Protein AF-A0A1G1G9L0-F1 (afdb_monomer_lite)

pLDDT: mean 82.69, std 16.92, range [40.97, 97.69]

Sequence (115 aa):
MERMVEVLDLTDTQKEKVSAILKAEQEKTAPLRQQLAENREKMMQTTLSEKFDEAAVRAIATKQAQIKTEMMVSHARAKSEIHALLTPEQRTLAQKLGPMMGPRHERMQRFGGDE

Radius of gyration: 18.98 Å; chains: 1; bounding box: 50×17×50 Å

Secondary structure (DSSP, 8-state):
-HHHHHHTT--HHHHHHHHHHHHHHHHHHHHHHHHHHHHHHHHHHHHTSSS--HHHHHHHHHHHHHHHHHHHHHHHHHHHHHHHHS-HHHHHHHHHHGGGGSS--TTSTTSS---

Foldseek 3Di:
DVVLCVQLVDDPVLVVVLVVLVVVLCVVLVVLVVLLVVLVVQLVVQVPDPDRDPVSNVVSVVSNVVSVVVNVVSVVVSVVVSCVSHDPVSNVSVVVCVVVPPDPPVPVVPPPDDD

Structure (mmCIF, N/CA/C/O backbone):
data_AF-A0A1G1G9L0-F1
#
_entry.id   AF-A0A1G1G9L0-F1
#
loop_
_atom_site.group_PDB
_atom_site.id
_atom_site.type_symbol
_atom_site.label_atom_id
_atom_site.label_alt_id
_atom_site.label_comp_id
_atom_site.label_asym_id
_atom_site.label_entity_id
_atom_site.label_seq_id
_atom_site.pdbx_PDB_ins_code
_atom_site.Cartn_x
_atom_site.Cartn_y
_atom_site.Cartn_z
_atom_site.occupancy
_atom_site.B_iso_or_equiv
_atom_site.auth_seq_id
_atom_site.auth_comp_id
_atom_site.auth_asym_id
_atom_site.auth_atom_id
_atom_site.pdbx_PDB_model_num
ATOM 1 N N . MET A 1 1 ? 0.504 -5.871 9.125 1.00 55.19 1 MET A N 1
ATOM 2 C CA . MET A 1 1 ? -0.861 -5.621 9.631 1.00 55.19 1 MET A CA 1
ATOM 3 C C . MET A 1 1 ? -1.226 -6.623 10.717 1.00 55.19 1 MET A C 1
ATOM 5 O O . MET A 1 1 ? -1.803 -6.185 11.692 1.00 55.19 1 MET A O 1
ATOM 9 N N . GLU A 1 2 ? -0.810 -7.896 10.637 1.00 50.59 2 GLU A N 1
ATOM 10 C CA . GLU A 1 2 ? -0.943 -8.861 11.756 1.00 50.59 2 GLU A CA 1
ATOM 11 C C . GLU A 1 2 ? -0.367 -8.325 13.076 1.00 50.59 2 GLU A C 1
ATOM 13 O O . GLU A 1 2 ? -1.075 -8.270 14.073 1.00 50.59 2 GLU A O 1
ATOM 18 N N . ARG A 1 3 ? 0.841 -7.739 13.046 1.00 58.81 3 ARG A N 1
ATOM 19 C CA . ARG A 1 3 ? 1.419 -7.058 14.223 1.00 58.81 3 ARG A CA 1
ATOM 20 C C . ARG A 1 3 ? 0.589 -5.886 14.771 1.00 58.81 3 ARG A C 1
ATOM 22 O O . ARG A 1 3 ? 0.820 -5.458 15.888 1.00 58.81 3 ARG A O 1
ATOM 29 N N . MET A 1 4 ? -0.341 -5.319 14.003 1.00 63.03 4 MET A N 1
ATOM 30 C CA . MET A 1 4 ? -1.216 -4.242 14.487 1.00 63.03 4 MET A CA 1
ATOM 31 C C . MET A 1 4 ? -2.397 -4.803 15.289 1.00 63.03 4 MET A C 1
ATOM 33 O O . MET A 1 4 ? -2.844 -4.166 16.231 1.00 63.03 4 MET A O 1
ATOM 37 N N . VAL A 1 5 ? -2.881 -5.995 14.930 1.00 60.81 5 VAL A N 1
ATOM 38 C CA . VAL A 1 5 ? -4.010 -6.656 15.599 1.00 60.81 5 VAL A CA 1
ATOM 39 C C . VAL A 1 5 ? -3.620 -7.136 16.996 1.00 60.81 5 VAL A C 1
ATOM 41 O O . VAL A 1 5 ? -4.392 -6.967 17.933 1.00 60.81 5 VAL A O 1
ATOM 44 N N . GLU A 1 6 ? -2.411 -7.679 17.140 1.00 62.97 6 GLU A N 1
ATOM 45 C CA . GLU A 1 6 ? -1.905 -8.179 18.425 1.00 62.97 6 GLU A CA 1
ATOM 46 C C . GLU A 1 6 ? -1.548 -7.053 19.399 1.00 62.97 6 GLU A C 1
ATOM 48 O O . GLU A 1 6 ? -1.774 -7.177 20.597 1.00 62.97 6 GLU A O 1
ATOM 53 N N . VAL A 1 7 ? -1.014 -5.933 18.902 1.00 68.12 7 VAL A N 1
ATOM 54 C CA . VAL A 1 7 ? -0.511 -4.863 19.777 1.00 68.12 7 VAL A CA 1
ATOM 55 C C . VAL A 1 7 ? -1.620 -3.895 20.210 1.00 68.12 7 VAL A C 1
ATOM 57 O O . VAL A 1 7 ? -1.478 -3.228 21.228 1.00 68.12 7 VAL A O 1
ATOM 60 N N . LEU A 1 8 ? -2.735 -3.814 19.476 1.00 76.38 8 LEU A N 1
ATOM 61 C CA . LEU A 1 8 ? -3.855 -2.921 19.809 1.00 76.38 8 LEU A CA 1
ATOM 62 C C . LEU A 1 8 ? -4.931 -3.553 20.699 1.00 76.38 8 LEU A C 1
ATOM 64 O O . LEU A 1 8 ? -5.947 -2.902 20.934 1.00 76.38 8 LEU A O 1
ATOM 68 N N . ASP A 1 9 ? -4.716 -4.786 21.167 1.00 80.62 9 ASP A N 1
ATOM 69 C CA . ASP A 1 9 ? -5.669 -5.547 21.986 1.00 80.62 9 ASP A CA 1
ATOM 70 C C . ASP A 1 9 ? -7.100 -5.462 21.423 1.00 80.62 9 ASP A C 1
ATOM 72 O O . ASP A 1 9 ? -8.042 -4.969 22.047 1.00 80.62 9 ASP A O 1
ATOM 76 N N . LEU A 1 10 ? -7.236 -5.820 20.141 1.00 85.94 10 LEU A N 1
ATOM 77 C CA . LEU A 1 10 ? -8.522 -5.745 19.456 1.00 85.94 10 LEU A CA 1
ATOM 78 C C . LEU A 1 10 ? -9.482 -6.792 20.025 1.00 85.94 10 LEU A C 1
ATOM 80 O O . LEU A 1 10 ? -9.136 -7.969 20.138 1.00 85.94 10 LEU A O 1
ATOM 84 N N . THR A 1 11 ? -10.721 -6.380 20.289 1.00 89.25 11 THR A N 1
ATOM 85 C CA . THR A 1 11 ? -11.815 -7.313 20.603 1.00 89.25 11 THR A CA 1
ATOM 86 C C . THR A 1 11 ? -12.068 -8.260 19.430 1.00 89.25 11 THR A C 1
ATOM 88 O O . THR A 1 11 ? -11.767 -7.926 18.281 1.00 89.25 11 THR A O 1
ATOM 91 N N . ASP A 1 12 ? -12.672 -9.419 19.678 1.00 88.56 12 ASP A N 1
ATOM 92 C CA . ASP A 1 12 ? -12.935 -10.398 18.613 1.00 88.56 12 ASP A CA 1
ATOM 93 C C . ASP A 1 12 ? -13.817 -9.814 17.499 1.00 88.56 12 ASP A C 1
ATOM 95 O O . ASP A 1 12 ? -13.494 -9.933 16.317 1.00 88.56 12 ASP A O 1
ATOM 99 N N . THR A 1 13 ? -14.823 -9.017 17.863 1.00 89.75 13 THR A N 1
ATOM 100 C CA . THR A 1 13 ? -15.654 -8.277 16.904 1.00 89.75 13 THR A CA 1
ATOM 101 C C . THR A 1 13 ? -14.851 -7.265 16.075 1.00 89.75 13 THR A C 1
ATOM 103 O O . THR A 1 13 ? -15.125 -7.066 14.890 1.00 89.75 13 THR A O 1
ATOM 106 N N . GLN A 1 14 ? -13.857 -6.589 16.666 1.00 88.50 14 GLN A N 1
ATOM 107 C CA . GLN A 1 14 ? -12.959 -5.705 15.913 1.00 88.50 14 GLN A CA 1
ATOM 108 C C . GLN A 1 14 ? -12.050 -6.516 14.982 1.00 88.50 14 GLN A C 1
ATOM 110 O O . GLN A 1 14 ? -11.887 -6.128 13.827 1.00 88.50 14 GLN A O 1
ATOM 115 N N . LYS A 1 15 ? -11.501 -7.650 15.438 1.00 88.88 15 LYS A N 1
ATOM 116 C CA . LYS A 1 15 ? -10.651 -8.536 14.623 1.00 88.88 15 LYS A CA 1
ATOM 117 C C . LYS A 1 15 ? -11.380 -9.039 13.382 1.00 88.88 15 LYS A C 1
ATOM 119 O O . LYS A 1 15 ? -10.813 -8.983 12.292 1.00 88.88 15 LYS A O 1
ATOM 124 N N . GLU A 1 16 ? -12.631 -9.468 13.522 1.00 91.75 16 GLU A N 1
ATOM 125 C CA . GLU A 1 16 ? -13.456 -9.919 12.397 1.00 91.75 16 GLU A CA 1
ATOM 126 C C . GLU A 1 16 ? -13.645 -8.814 11.352 1.00 91.75 16 GLU A C 1
ATOM 128 O O . GLU A 1 16 ? -13.395 -9.027 10.163 1.00 91.75 16 GLU A O 1
ATOM 133 N N . LYS A 1 17 ? -14.005 -7.601 11.792 1.00 91.00 17 LYS A N 1
ATOM 134 C CA . LYS A 1 17 ? -14.175 -6.447 10.896 1.00 91.00 17 LYS A CA 1
ATOM 135 C C . LYS A 1 17 ? -12.870 -6.054 10.209 1.00 91.00 17 LYS A C 1
ATOM 137 O O . LYS A 1 17 ? -12.863 -5.806 9.006 1.00 91.00 17 LYS A O 1
ATOM 142 N N . VAL A 1 18 ? -11.761 -6.034 10.949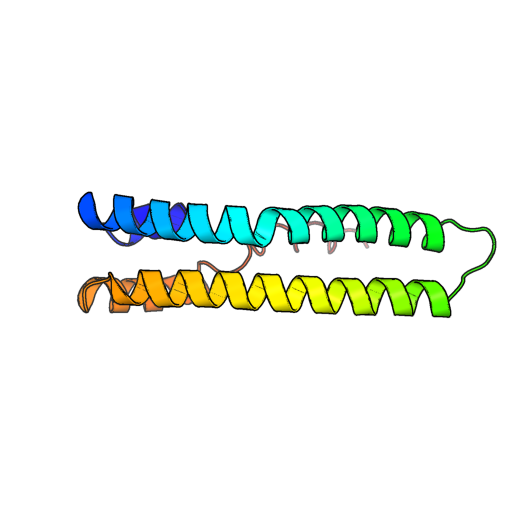 1.00 89.88 18 VAL A N 1
ATOM 143 C CA . VAL A 1 18 ? -10.429 -5.763 10.391 1.00 89.88 18 VAL A CA 1
ATOM 144 C C . VAL A 1 18 ? -10.067 -6.814 9.343 1.00 89.88 18 VAL A C 1
ATOM 146 O O . VAL A 1 18 ? -9.640 -6.454 8.249 1.00 89.88 18 VAL A O 1
ATOM 149 N N . SER A 1 19 ? -10.278 -8.098 9.633 1.00 89.44 19 SER A N 1
ATOM 150 C CA . SER A 1 19 ? -10.017 -9.192 8.692 1.00 89.44 19 SER A CA 1
ATOM 151 C C . SER A 1 19 ? -10.831 -9.041 7.403 1.00 89.44 19 SER A C 1
ATOM 153 O O . SER A 1 19 ? -10.278 -9.149 6.308 1.00 89.44 19 SER A O 1
ATOM 155 N N . ALA A 1 20 ? -12.117 -8.696 7.517 1.00 93.06 20 ALA A N 1
ATOM 156 C CA . ALA A 1 20 ? -12.982 -8.453 6.365 1.00 93.06 20 ALA A CA 1
ATOM 157 C C . ALA A 1 20 ? -12.485 -7.286 5.491 1.00 93.06 20 ALA A C 1
ATOM 159 O O . ALA A 1 20 ? -12.386 -7.442 4.273 1.00 93.06 20 ALA A O 1
ATOM 160 N N . ILE A 1 21 ? -12.104 -6.155 6.101 1.00 92.06 21 ILE A N 1
ATOM 161 C CA . ILE A 1 21 ? -11.531 -4.992 5.393 1.00 92.06 21 ILE A CA 1
ATOM 162 C C . ILE A 1 21 ? -10.254 -5.393 4.646 1.00 92.06 21 ILE A C 1
ATOM 164 O O . ILE A 1 21 ? -10.090 -5.098 3.461 1.00 92.06 21 ILE A O 1
ATOM 168 N N . LEU A 1 22 ? -9.346 -6.099 5.326 1.00 88.75 22 LEU A N 1
ATOM 169 C CA . LEU A 1 22 ? -8.076 -6.524 4.739 1.00 88.75 22 LEU A CA 1
ATOM 170 C C . LEU A 1 22 ? -8.279 -7.494 3.578 1.00 88.75 22 LEU A C 1
ATOM 172 O O . LEU A 1 22 ? -7.607 -7.358 2.556 1.00 88.75 22 LEU A O 1
ATOM 176 N N . LYS A 1 23 ? -9.203 -8.448 3.718 1.00 92.56 23 LYS A N 1
ATOM 177 C CA . LYS A 1 23 ? -9.533 -9.406 2.663 1.00 92.56 23 LYS A CA 1
ATOM 178 C C . LYS A 1 23 ? -10.119 -8.700 1.439 1.00 92.56 23 LYS A C 1
ATOM 180 O O . LYS A 1 23 ? -9.649 -8.942 0.331 1.00 92.56 23 LYS A O 1
ATOM 185 N N . ALA A 1 24 ? -11.059 -7.778 1.637 1.00 93.69 24 ALA A N 1
ATOM 186 C CA . ALA A 1 24 ? -11.658 -7.012 0.546 1.00 93.69 24 ALA A CA 1
ATOM 187 C C . ALA A 1 24 ? -10.613 -6.177 -0.220 1.00 93.69 24 ALA A C 1
ATOM 189 O O . ALA A 1 24 ? -10.553 -6.211 -1.450 1.00 93.69 24 ALA A O 1
ATOM 190 N N . GLU A 1 25 ? -9.730 -5.465 0.487 1.00 92.06 25 GLU A N 1
ATOM 191 C CA . GLU A 1 25 ? -8.667 -4.677 -0.155 1.00 92.06 25 GLU A CA 1
ATOM 192 C C . GLU A 1 25 ? -7.565 -5.566 -0.768 1.00 92.06 25 GLU A C 1
ATOM 194 O O . GLU A 1 25 ? -6.965 -5.219 -1.792 1.00 92.06 25 GLU A O 1
ATOM 199 N N . GLN A 1 26 ? -7.319 -6.758 -0.216 1.00 91.00 26 GLN A N 1
ATOM 200 C CA . GLN A 1 26 ? -6.449 -7.756 -0.840 1.00 91.00 26 GLN A CA 1
ATOM 201 C C . GLN A 1 26 ? -7.022 -8.254 -2.169 1.00 91.00 26 GLN A C 1
ATOM 203 O O . GLN A 1 26 ? -6.284 -8.299 -3.151 1.00 91.00 26 GLN A O 1
ATOM 208 N N . GLU A 1 27 ? -8.306 -8.605 -2.216 1.00 94.31 27 GLU A N 1
ATOM 209 C CA . GLU A 1 27 ? -8.987 -9.031 -3.444 1.00 94.31 27 GLU A CA 1
ATOM 210 C C . GLU A 1 27 ? -8.959 -7.914 -4.493 1.00 94.31 27 GLU A C 1
ATOM 212 O O . GLU A 1 27 ? -8.571 -8.143 -5.639 1.00 94.31 27 GLU A O 1
ATOM 217 N N . LYS A 1 28 ? -9.235 -6.672 -4.078 1.00 92.81 28 LYS A N 1
ATOM 218 C CA . LYS A 1 28 ? -9.166 -5.489 -4.947 1.00 92.81 28 LYS A CA 1
ATOM 219 C C . LYS A 1 28 ? -7.769 -5.244 -5.524 1.00 92.81 28 LYS A C 1
ATOM 221 O O . LYS A 1 28 ? -7.637 -4.830 -6.675 1.00 92.81 28 LYS A O 1
ATOM 226 N N . THR A 1 29 ? -6.717 -5.484 -4.740 1.00 94.44 29 THR A N 1
ATOM 227 C CA . THR A 1 29 ? -5.324 -5.249 -5.162 1.00 94.44 29 THR A CA 1
ATOM 228 C C . THR A 1 29 ? -4.646 -6.466 -5.788 1.00 94.44 29 THR A C 1
ATOM 230 O O . THR A 1 29 ? -3.549 -6.323 -6.327 1.00 94.44 29 THR A O 1
ATOM 233 N N . ALA A 1 30 ? -5.265 -7.647 -5.772 1.00 95.75 30 ALA A N 1
ATOM 234 C CA . ALA A 1 30 ? -4.733 -8.855 -6.402 1.00 95.75 30 ALA A CA 1
ATOM 235 C C . ALA A 1 30 ? -4.317 -8.652 -7.877 1.00 95.75 30 ALA A C 1
ATOM 237 O O . ALA A 1 30 ? -3.159 -8.946 -8.193 1.00 95.75 30 ALA A O 1
ATOM 238 N N . PRO A 1 31 ? -5.154 -8.071 -8.766 1.00 96.31 31 PRO A N 1
ATOM 239 C CA . PRO A 1 31 ? -4.746 -7.823 -10.151 1.00 96.31 31 PRO A CA 1
ATOM 240 C C . PRO A 1 31 ? -3.585 -6.824 -10.257 1.00 96.31 31 PRO A C 1
ATOM 242 O O . PRO A 1 31 ? -2.716 -6.971 -11.112 1.00 96.31 31 PRO A O 1
ATOM 245 N N . LEU A 1 32 ? -3.514 -5.833 -9.363 1.00 95.62 32 LEU A N 1
ATOM 246 C CA . LEU A 1 32 ? -2.411 -4.867 -9.328 1.00 95.62 32 LEU A CA 1
ATOM 247 C C . LEU A 1 32 ? -1.082 -5.542 -8.965 1.00 95.62 32 LEU A C 1
ATOM 249 O O . LEU A 1 32 ? -0.048 -5.224 -9.550 1.00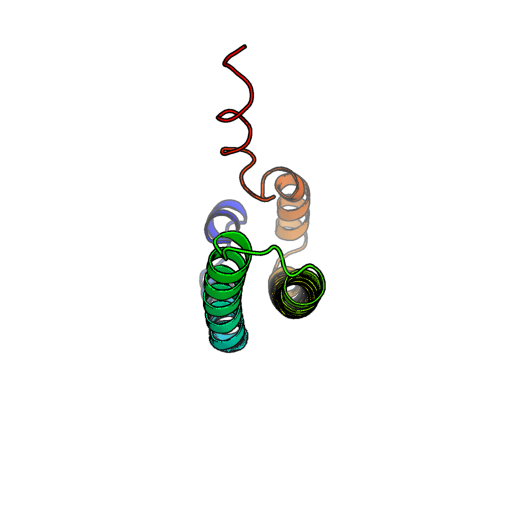 95.62 32 LEU A O 1
ATOM 253 N N . ARG A 1 33 ? -1.102 -6.508 -8.038 1.00 93.88 33 ARG A N 1
ATOM 254 C CA . ARG A 1 33 ? 0.087 -7.298 -7.675 1.00 93.88 33 ARG A CA 1
ATOM 255 C C . ARG A 1 33 ? 0.578 -8.142 -8.845 1.00 93.88 33 ARG A C 1
ATOM 257 O O . ARG A 1 33 ? 1.782 -8.176 -9.085 1.00 93.88 33 ARG A O 1
ATOM 264 N N . GLN A 1 34 ? -0.341 -8.767 -9.578 1.00 96.25 34 GLN A N 1
ATOM 265 C CA . GLN A 1 34 ? -0.003 -9.515 -10.787 1.00 96.25 34 GLN A CA 1
ATOM 266 C C . GLN A 1 34 ? 0.646 -8.600 -11.836 1.00 96.25 34 GLN A C 1
ATOM 268 O O . GLN A 1 34 ? 1.743 -8.888 -12.307 1.00 96.25 34 GLN A O 1
ATOM 273 N N . GLN A 1 35 ? 0.045 -7.442 -12.121 1.00 95.00 35 GLN A N 1
ATOM 274 C CA . GLN A 1 35 ? 0.614 -6.476 -13.065 1.00 95.00 35 GLN A CA 1
ATOM 275 C C . GLN A 1 35 ? 1.999 -5.967 -12.638 1.00 95.00 35 GLN A C 1
ATOM 277 O O . GLN A 1 35 ? 2.848 -5.697 -13.485 1.00 95.00 35 GLN A O 1
ATOM 282 N N . LEU A 1 36 ? 2.248 -5.829 -11.332 1.00 94.88 36 LEU A N 1
ATOM 283 C CA . LEU A 1 36 ? 3.561 -5.470 -10.788 1.00 94.88 36 LEU A CA 1
ATOM 284 C C . LEU A 1 36 ? 4.610 -6.562 -11.028 1.00 94.88 36 LEU A C 1
ATOM 286 O O . LEU A 1 36 ? 5.757 -6.227 -11.326 1.00 94.88 36 LEU A O 1
ATOM 290 N N . ALA A 1 37 ? 4.230 -7.836 -10.898 1.00 94.62 37 ALA A N 1
ATOM 291 C CA . ALA A 1 37 ? 5.106 -8.968 -11.191 1.00 94.62 37 ALA A CA 1
ATOM 292 C C . ALA A 1 37 ? 5.481 -8.997 -12.679 1.00 94.62 37 ALA A C 1
ATOM 294 O O . ALA A 1 37 ? 6.666 -8.978 -13.008 1.00 94.62 37 ALA A O 1
ATOM 295 N N . GLU A 1 38 ? 4.490 -8.884 -13.565 1.00 95.44 38 GLU A N 1
ATOM 296 C CA . GLU A 1 38 ? 4.705 -8.802 -15.015 1.00 95.44 38 GLU A CA 1
ATOM 297 C C . GLU A 1 38 ? 5.581 -7.597 -15.401 1.00 95.44 38 GLU A C 1
ATOM 299 O O . GLU A 1 38 ? 6.476 -7.703 -16.239 1.00 95.44 38 GLU A O 1
ATOM 304 N N . ASN A 1 39 ? 5.371 -6.432 -14.775 1.00 94.69 39 ASN A N 1
ATOM 305 C CA . ASN A 1 39 ? 6.216 -5.257 -15.012 1.00 94.69 39 ASN A CA 1
ATOM 306 C C . ASN A 1 39 ? 7.668 -5.490 -14.583 1.00 94.69 39 ASN A C 1
ATOM 308 O O . ASN A 1 39 ? 8.585 -4.998 -15.238 1.00 94.69 39 ASN A O 1
ATOM 312 N N . ARG A 1 40 ? 7.888 -6.226 -13.487 1.00 94.12 40 ARG A N 1
ATOM 313 C CA . ARG A 1 40 ? 9.235 -6.555 -13.010 1.00 94.12 40 ARG A CA 1
ATOM 314 C C . ARG A 1 40 ? 9.957 -7.481 -13.985 1.00 94.12 40 ARG A C 1
ATOM 316 O O . ARG A 1 40 ? 11.138 -7.266 -14.239 1.00 94.12 40 ARG A O 1
ATOM 323 N N . GLU A 1 41 ? 9.256 -8.463 -14.542 1.00 95.12 41 GLU A N 1
ATOM 324 C CA . GLU A 1 41 ? 9.797 -9.347 -15.580 1.00 95.12 41 GLU A CA 1
ATOM 325 C C . GLU A 1 41 ? 10.165 -8.563 -16.841 1.00 95.12 41 GLU A C 1
ATOM 327 O O . GLU A 1 41 ? 11.290 -8.676 -17.324 1.00 95.12 41 GLU A O 1
ATOM 332 N N . LYS A 1 42 ? 9.271 -7.685 -17.316 1.00 93.56 42 LYS A N 1
ATOM 333 C CA . LYS A 1 42 ? 9.542 -6.814 -18.472 1.00 93.56 42 LYS A CA 1
ATOM 334 C C . LYS A 1 42 ? 10.749 -5.910 -18.243 1.00 93.56 42 LYS A C 1
ATOM 336 O O . LYS A 1 42 ? 11.605 -5.815 -19.111 1.00 93.56 42 LYS A O 1
ATOM 341 N N . MET A 1 43 ? 10.859 -5.297 -17.061 1.00 94.50 43 MET A N 1
ATOM 342 C CA . MET A 1 43 ? 12.014 -4.462 -16.714 1.00 94.50 43 MET A CA 1
ATOM 343 C C . MET A 1 43 ? 13.328 -5.253 -16.779 1.00 94.50 43 MET A C 1
ATOM 345 O O . MET A 1 43 ? 14.323 -4.754 -17.307 1.00 94.50 43 MET A O 1
ATOM 349 N N . MET A 1 44 ? 13.333 -6.492 -16.274 1.00 93.00 44 MET A N 1
ATOM 350 C CA . MET A 1 44 ? 14.507 -7.369 -16.334 1.00 93.00 44 MET A CA 1
ATOM 351 C C . MET A 1 44 ? 14.866 -7.718 -17.780 1.00 93.00 44 MET A C 1
ATOM 353 O O . MET A 1 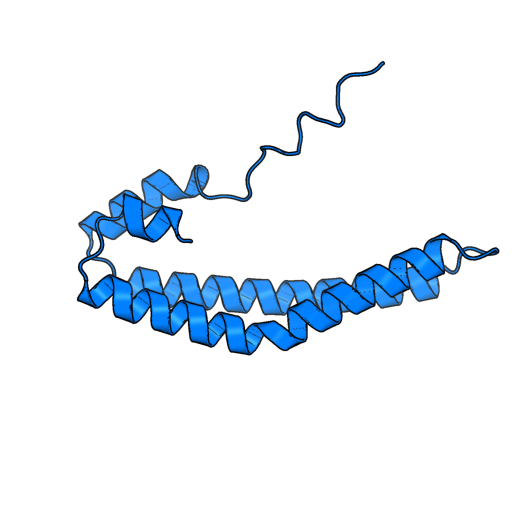44 ? 16.028 -7.605 -18.156 1.00 93.00 44 MET A O 1
ATOM 357 N N . GLN A 1 45 ? 13.880 -8.062 -18.611 1.00 91.62 45 GLN A N 1
ATOM 358 C CA . GLN A 1 45 ? 14.098 -8.361 -20.029 1.00 91.62 45 GLN A CA 1
ATOM 359 C C . GLN A 1 45 ? 14.663 -7.160 -20.798 1.00 91.62 45 GLN A C 1
ATOM 361 O O . GLN A 1 45 ? 15.621 -7.317 -21.549 1.00 91.62 45 GLN A O 1
ATOM 366 N N . THR A 1 46 ? 14.123 -5.954 -20.586 1.00 91.69 46 THR A N 1
ATOM 367 C CA . THR A 1 46 ? 14.630 -4.734 -21.238 1.00 91.69 46 THR A CA 1
ATOM 368 C C . THR A 1 46 ? 16.054 -4.407 -20.790 1.00 91.69 46 THR A C 1
ATOM 370 O O . THR A 1 46 ? 16.886 -4.043 -21.617 1.00 91.69 46 THR A O 1
ATOM 373 N N . THR A 1 47 ? 16.364 -4.595 -19.505 1.00 88.44 47 THR A N 1
ATOM 374 C CA . THR A 1 47 ? 17.711 -4.352 -18.960 1.00 88.44 47 THR A CA 1
ATOM 375 C C . THR A 1 47 ? 18.758 -5.325 -19.512 1.00 88.44 47 THR A C 1
ATOM 377 O O . THR A 1 47 ? 19.905 -4.935 -19.699 1.00 88.44 47 THR A O 1
ATOM 380 N N . LEU A 1 48 ? 18.375 -6.577 -19.783 1.00 90.69 48 LEU A N 1
ATOM 381 C CA . LEU A 1 48 ? 19.271 -7.627 -20.289 1.00 90.69 48 LEU A CA 1
ATOM 382 C C . LEU A 1 48 ? 19.368 -7.680 -21.824 1.00 90.69 48 LEU A C 1
ATOM 384 O O . LEU A 1 48 ? 20.027 -8.567 -22.364 1.00 90.69 48 LEU A O 1
ATOM 388 N N . SER A 1 49 ? 18.692 -6.778 -22.534 1.00 89.44 49 SER A N 1
ATOM 389 C CA . SER A 1 49 ? 18.737 -6.728 -23.997 1.00 89.44 49 SER A CA 1
ATOM 390 C C . SER A 1 49 ? 20.097 -6.236 -24.517 1.00 89.44 49 SER A C 1
ATOM 392 O O . SER A 1 49 ? 20.812 -5.510 -23.831 1.00 89.44 49 SER A O 1
ATOM 394 N N . GLU A 1 50 ? 20.460 -6.608 -25.753 1.00 88.06 50 GLU A N 1
ATOM 395 C CA . GLU A 1 50 ? 21.748 -6.224 -26.365 1.00 88.06 50 GLU A CA 1
ATOM 396 C C . GLU A 1 50 ? 21.938 -4.703 -26.485 1.00 88.06 50 GLU A C 1
ATOM 398 O O . GLU A 1 50 ? 23.067 -4.213 -26.526 1.00 88.06 50 GLU A O 1
ATOM 403 N N . LYS A 1 51 ? 20.836 -3.945 -26.560 1.00 93.25 51 LYS A N 1
ATOM 404 C CA . LYS A 1 51 ? 20.839 -2.484 -26.644 1.00 93.25 51 LYS A CA 1
ATOM 405 C C . LYS A 1 51 ? 19.864 -1.908 -25.637 1.00 93.25 51 LYS A C 1
ATOM 407 O O . LYS A 1 51 ? 18.676 -2.204 -25.683 1.00 93.25 51 LYS A O 1
ATOM 412 N N . PHE A 1 52 ? 20.365 -1.018 -24.791 1.00 91.69 52 PHE A N 1
ATOM 413 C CA . PHE A 1 52 ? 19.542 -0.316 -23.821 1.00 91.69 52 PHE A CA 1
ATOM 414 C C . PHE A 1 52 ? 18.490 0.564 -24.512 1.00 91.69 52 PHE A C 1
ATOM 416 O O . PHE A 1 52 ? 18.827 1.533 -25.194 1.00 91.69 52 PHE A O 1
ATOM 423 N N . ASP A 1 53 ? 17.217 0.235 -24.300 1.00 93.88 53 ASP A N 1
ATOM 424 C CA . ASP A 1 53 ? 16.076 1.037 -24.738 1.00 93.88 53 ASP A CA 1
ATOM 425 C C . ASP A 1 53 ? 15.527 1.854 -23.561 1.00 93.88 53 ASP A C 1
ATOM 427 O O . ASP A 1 53 ? 14.703 1.395 -22.762 1.00 93.88 53 ASP A O 1
ATOM 431 N N . GLU A 1 54 ? 15.994 3.096 -23.451 1.00 94.75 54 GLU A N 1
ATOM 432 C CA . GLU A 1 54 ? 15.562 4.011 -22.397 1.00 94.75 54 GLU A CA 1
ATOM 433 C C . GLU A 1 54 ? 14.057 4.320 -22.464 1.00 94.75 54 GLU A C 1
ATOM 435 O O . GLU A 1 54 ? 13.403 4.472 -21.427 1.00 94.75 54 GLU A O 1
ATOM 440 N N . ALA A 1 55 ? 13.484 4.406 -23.668 1.00 95.38 55 ALA A N 1
ATOM 441 C CA . ALA A 1 55 ? 12.071 4.721 -23.841 1.00 95.38 55 ALA A CA 1
ATOM 442 C C . ALA A 1 55 ? 11.191 3.585 -23.298 1.00 95.38 55 ALA A C 1
ATOM 444 O O . ALA A 1 55 ? 10.227 3.847 -22.568 1.00 95.38 55 ALA A O 1
ATOM 445 N N . ALA A 1 56 ? 11.567 2.331 -23.567 1.00 94.44 56 ALA A N 1
ATOM 446 C CA . ALA A 1 56 ? 10.906 1.160 -23.000 1.00 94.44 56 ALA A CA 1
ATOM 447 C C . ALA A 1 56 ? 11.021 1.120 -21.466 1.00 94.44 56 ALA A C 1
ATOM 449 O O . ALA A 1 56 ? 10.015 0.921 -20.777 1.00 94.44 56 ALA A O 1
ATOM 450 N N . VAL A 1 57 ? 12.212 1.382 -20.912 1.00 96.00 57 VAL A N 1
ATOM 451 C CA . VAL A 1 57 ? 12.423 1.445 -19.453 1.00 96.00 57 VAL A CA 1
ATOM 452 C C . VAL A 1 57 ? 11.538 2.511 -18.810 1.00 96.00 57 VAL A C 1
ATOM 454 O O . VAL A 1 57 ? 10.856 2.230 -17.819 1.00 96.00 57 VAL A O 1
ATOM 457 N N . ARG A 1 58 ? 11.488 3.721 -19.383 1.00 97.25 58 ARG A N 1
ATOM 458 C CA . ARG A 1 58 ? 10.633 4.808 -18.880 1.00 97.25 58 ARG A CA 1
ATOM 459 C C . ARG A 1 58 ? 9.156 4.419 -18.905 1.00 97.25 58 ARG A C 1
ATOM 461 O O . ARG A 1 58 ? 8.468 4.634 -17.910 1.00 97.25 58 ARG A O 1
ATOM 468 N N . ALA A 1 59 ? 8.676 3.784 -19.974 1.00 96.31 59 ALA A N 1
ATOM 469 C CA . ALA A 1 59 ? 7.288 3.332 -20.065 1.00 96.31 59 ALA A CA 1
ATOM 470 C C . ALA A 1 59 ? 6.932 2.296 -18.979 1.00 96.31 59 ALA A C 1
ATOM 472 O O . ALA A 1 59 ? 5.895 2.414 -18.315 1.00 96.31 59 ALA A O 1
ATOM 473 N N . ILE A 1 60 ? 7.807 1.310 -18.744 1.00 96.44 60 ILE A N 1
ATOM 474 C CA . ILE A 1 60 ? 7.616 0.302 -17.688 1.00 96.44 60 ILE A CA 1
ATOM 475 C C . ILE A 1 60 ? 7.622 0.971 -16.307 1.00 96.44 60 ILE A C 1
ATOM 477 O O . ILE A 1 60 ? 6.751 0.684 -15.479 1.00 96.44 60 ILE A O 1
ATOM 481 N N . ALA A 1 61 ? 8.554 1.899 -16.066 1.00 96.31 61 ALA A N 1
ATOM 482 C CA . ALA A 1 61 ? 8.657 2.636 -14.809 1.00 96.31 61 ALA A CA 1
ATOM 483 C C . ALA A 1 61 ? 7.404 3.481 -14.526 1.00 96.31 61 ALA A C 1
ATOM 485 O O . ALA A 1 61 ? 6.868 3.425 -13.417 1.00 96.31 61 ALA A O 1
ATOM 486 N N . THR A 1 62 ? 6.880 4.199 -15.525 1.00 97.69 62 THR A N 1
ATOM 487 C CA . THR A 1 62 ? 5.632 4.969 -15.402 1.00 97.69 62 THR A CA 1
ATOM 488 C C . THR A 1 62 ? 4.455 4.066 -15.046 1.00 97.69 62 THR A C 1
ATOM 490 O O . THR A 1 62 ? 3.717 4.362 -14.103 1.00 97.69 62 THR A O 1
ATOM 493 N N . LYS A 1 63 ? 4.307 2.922 -15.726 1.00 95.94 63 LYS A N 1
ATOM 494 C CA . LYS A 1 63 ? 3.254 1.953 -15.397 1.00 95.94 63 LYS A CA 1
ATOM 495 C C . LYS A 1 63 ? 3.418 1.409 -13.976 1.00 95.94 63 LYS A C 1
ATOM 497 O O . LYS A 1 63 ? 2.446 1.284 -13.235 1.00 95.94 63 LYS A O 1
ATOM 502 N N . GLN A 1 64 ? 4.648 1.111 -13.558 1.00 96.88 64 GLN A N 1
ATOM 503 C CA . GLN A 1 64 ? 4.915 0.640 -12.201 1.00 96.88 64 GLN A CA 1
ATOM 504 C C . GLN A 1 64 ? 4.570 1.701 -11.146 1.00 96.88 64 GLN A C 1
ATOM 506 O O . GLN A 1 64 ? 4.044 1.349 -10.089 1.00 96.88 64 GLN A O 1
ATOM 511 N N . ALA A 1 65 ? 4.843 2.979 -11.419 1.00 97.12 65 ALA A N 1
ATOM 512 C CA . ALA A 1 65 ? 4.480 4.081 -10.534 1.00 97.12 65 ALA A CA 1
ATOM 513 C C . ALA A 1 65 ? 2.958 4.175 -10.353 1.00 97.12 65 ALA A C 1
ATOM 515 O O . ALA A 1 65 ? 2.493 4.220 -9.218 1.00 97.12 65 ALA A O 1
ATOM 516 N N . GLN A 1 66 ? 2.188 4.098 -11.442 1.00 96.50 66 GLN A N 1
ATOM 517 C CA . GLN A 1 66 ? 0.720 4.106 -11.393 1.00 96.50 66 GLN A CA 1
ATOM 518 C C . GLN A 1 66 ? 0.166 2.959 -10.538 1.00 96.50 66 GLN A C 1
ATOM 520 O O . GLN A 1 66 ? -0.638 3.191 -9.639 1.00 96.50 66 GLN A O 1
ATOM 525 N N . ILE A 1 67 ? 0.657 1.731 -10.740 1.00 95.81 67 ILE A N 1
ATOM 526 C CA . ILE A 1 67 ? 0.226 0.571 -9.943 1.00 95.81 67 ILE A CA 1
ATOM 527 C C . ILE A 1 67 ? 0.533 0.788 -8.452 1.00 95.81 67 ILE A C 1
ATOM 529 O O . ILE A 1 67 ? -0.305 0.512 -7.591 1.00 95.81 67 ILE A O 1
ATOM 533 N N . LYS A 1 68 ? 1.728 1.301 -8.127 1.00 95.00 68 LYS A N 1
ATOM 534 C CA . LYS A 1 68 ? 2.114 1.590 -6.737 1.00 95.00 68 LYS A CA 1
ATOM 535 C C . LYS A 1 68 ? 1.234 2.667 -6.105 1.00 95.00 68 LYS A C 1
ATOM 537 O O . LYS A 1 68 ? 0.913 2.536 -4.925 1.00 95.00 68 LYS A O 1
ATOM 542 N N . THR A 1 69 ? 0.832 3.686 -6.862 1.00 96.94 69 THR A N 1
ATOM 543 C CA . THR A 1 69 ? -0.112 4.712 -6.400 1.00 96.94 69 THR A CA 1
ATOM 544 C C . THR A 1 69 ? -1.435 4.079 -5.984 1.00 96.94 69 THR A C 1
ATOM 546 O O . THR A 1 69 ? -1.872 4.273 -4.851 1.00 96.94 69 THR A O 1
ATOM 549 N N . GLU A 1 70 ? -2.025 3.240 -6.834 1.00 95.31 70 GLU A N 1
ATOM 550 C CA . GLU A 1 70 ? -3.299 2.576 -6.528 1.00 95.31 70 GLU A CA 1
ATOM 551 C C . GLU A 1 70 ? -3.204 1.657 -5.302 1.00 95.31 70 GLU A C 1
ATOM 553 O O . GLU A 1 70 ? -4.070 1.666 -4.423 1.00 95.31 70 GLU A O 1
ATOM 558 N N . MET A 1 71 ? -2.107 0.904 -5.181 1.00 92.88 71 MET A N 1
ATOM 559 C CA . MET A 1 71 ? -1.859 0.075 -3.999 1.00 92.88 71 MET A CA 1
ATOM 560 C C . MET A 1 71 ? -1.686 0.908 -2.724 1.00 92.88 71 MET A C 1
ATOM 562 O O . MET A 1 71 ? -2.158 0.508 -1.659 1.00 92.88 71 MET A O 1
ATOM 566 N N . MET A 1 72 ? -1.027 2.067 -2.810 1.00 91.56 72 MET A N 1
ATOM 567 C CA . MET A 1 72 ? -0.869 2.977 -1.675 1.00 91.56 72 MET A CA 1
ATOM 568 C C . MET A 1 72 ? -2.218 3.539 -1.225 1.00 91.56 72 MET A C 1
ATOM 570 O O . MET A 1 72 ? -2.496 3.554 -0.026 1.00 91.56 72 MET A O 1
ATOM 574 N N . VAL A 1 73 ? -3.070 3.941 -2.171 1.00 95.00 73 VAL A N 1
ATOM 575 C CA . VAL A 1 73 ? -4.429 4.423 -1.891 1.00 95.00 73 VAL A CA 1
ATOM 576 C C . VAL A 1 73 ? -5.278 3.327 -1.242 1.00 95.00 73 VAL A C 1
ATOM 578 O O . VAL A 1 73 ? -5.943 3.587 -0.242 1.00 95.00 73 VAL A O 1
ATOM 581 N N . SER A 1 74 ? -5.228 2.095 -1.756 1.00 91.81 74 SER A N 1
ATOM 582 C CA . SER A 1 74 ? -5.894 0.931 -1.149 1.00 91.81 74 SER A CA 1
ATOM 583 C C . SER A 1 74 ? -5.446 0.703 0.301 1.00 91.81 74 SER A C 1
ATOM 585 O O . SER A 1 74 ? -6.273 0.613 1.209 1.00 91.81 74 SER A O 1
ATOM 587 N N . HIS A 1 75 ? -4.135 0.712 0.551 1.00 88.19 75 HIS A N 1
ATOM 588 C CA . HIS A 1 75 ? -3.590 0.528 1.898 1.00 88.19 75 HIS A CA 1
ATOM 589 C C . HIS A 1 75 ? -3.973 1.664 2.854 1.00 88.19 75 HIS A C 1
ATOM 591 O O . HIS A 1 75 ? -4.276 1.422 4.023 1.00 88.19 75 HIS A O 1
ATOM 597 N N . ALA A 1 76 ? -3.970 2.908 2.370 1.00 88.94 76 ALA A N 1
ATOM 598 C CA . ALA A 1 76 ? -4.404 4.066 3.143 1.00 88.94 76 ALA A CA 1
ATOM 599 C C . ALA A 1 76 ? -5.897 3.984 3.494 1.00 88.94 76 ALA A C 1
ATOM 601 O O . ALA A 1 76 ? -6.261 4.258 4.639 1.00 88.94 76 ALA A O 1
ATOM 602 N N . ARG A 1 77 ? -6.742 3.541 2.552 1.00 91.62 77 ARG A N 1
ATOM 603 C CA . ARG A 1 77 ? -8.172 3.310 2.795 1.00 91.62 77 ARG A CA 1
ATOM 604 C C . ARG A 1 77 ? -8.383 2.258 3.880 1.00 91.62 77 ARG A C 1
ATOM 606 O O . ARG A 1 77 ? -9.025 2.564 4.880 1.00 91.62 77 ARG A O 1
ATOM 613 N N . ALA A 1 78 ? -7.745 1.091 3.754 1.00 89.00 78 ALA A N 1
ATOM 614 C CA . ALA A 1 78 ? -7.820 0.035 4.765 1.00 89.00 78 ALA A CA 1
ATOM 615 C C . ALA A 1 78 ? -7.418 0.548 6.157 1.00 89.00 78 ALA A C 1
ATOM 617 O O . ALA A 1 78 ? -8.117 0.325 7.141 1.00 89.00 78 ALA A O 1
ATOM 618 N N . LYS A 1 79 ? -6.305 1.288 6.254 1.00 87.56 79 LYS A N 1
ATOM 619 C CA . LYS A 1 79 ? -5.866 1.892 7.522 1.00 87.56 79 LYS A CA 1
ATOM 620 C C . LYS A 1 79 ? -6.884 2.875 8.094 1.00 87.56 79 LYS A C 1
ATOM 622 O O . LYS A 1 79 ? -7.092 2.876 9.304 1.00 87.56 79 LYS A O 1
ATOM 627 N N . SER A 1 80 ? -7.485 3.712 7.250 1.00 89.75 80 SER A N 1
ATOM 628 C CA . SER A 1 80 ? -8.501 4.682 7.665 1.00 89.75 80 SER A CA 1
ATOM 629 C C . SER A 1 80 ? -9.739 3.984 8.233 1.00 89.75 80 SER A C 1
ATOM 631 O O . SER A 1 80 ? -10.177 4.324 9.332 1.00 89.75 80 SER A O 1
ATOM 633 N N . GLU A 1 81 ? -10.237 2.956 7.544 1.00 90.50 81 GLU A N 1
ATOM 634 C CA . GLU A 1 81 ? -11.386 2.162 7.989 1.00 90.50 81 GLU A CA 1
ATOM 635 C C . GLU A 1 81 ? -11.095 1.431 9.303 1.00 90.50 81 GLU A C 1
ATOM 637 O O . GLU A 1 81 ? -11.899 1.479 10.232 1.00 90.50 81 GLU A O 1
ATOM 642 N N . ILE A 1 82 ? -9.909 0.832 9.441 1.00 88.38 82 ILE A N 1
ATOM 643 C CA . ILE A 1 82 ? -9.510 0.175 10.690 1.00 88.38 82 ILE A CA 1
ATOM 644 C C . ILE A 1 82 ? -9.394 1.192 11.831 1.00 88.38 82 ILE A C 1
ATOM 646 O O . ILE A 1 82 ? -9.885 0.935 12.926 1.00 88.38 82 ILE A O 1
ATOM 650 N N . HIS A 1 83 ? -8.805 2.366 11.593 1.00 87.75 83 HIS A N 1
ATOM 651 C CA . HIS A 1 83 ? -8.690 3.416 12.608 1.00 87.75 83 HIS A CA 1
ATOM 652 C C . HIS A 1 83 ? -10.061 3.895 13.117 1.00 87.75 83 HIS A C 1
ATOM 654 O O . HIS A 1 83 ? -10.204 4.235 14.296 1.00 87.75 83 HIS A O 1
ATOM 660 N N . ALA A 1 84 ? -11.087 3.884 12.259 1.00 90.19 84 ALA A N 1
ATOM 661 C CA . ALA A 1 84 ? -12.457 4.198 12.653 1.00 90.19 84 ALA A CA 1
ATOM 662 C C . ALA A 1 84 ? -13.047 3.170 13.638 1.00 90.19 84 ALA A C 1
ATOM 664 O O . ALA A 1 84 ? -13.857 3.553 14.479 1.00 90.19 84 ALA A O 1
ATOM 665 N N . LEU A 1 85 ? -12.600 1.908 13.593 1.00 89.69 85 LEU A N 1
ATOM 666 C CA . LEU A 1 85 ? -13.037 0.834 14.498 1.00 89.69 85 LEU A CA 1
ATOM 667 C C . LEU A 1 85 ? -12.374 0.873 15.881 1.00 89.69 85 LEU A C 1
ATOM 669 O O . LEU A 1 85 ? -12.859 0.209 16.797 1.00 89.69 85 LEU A O 1
ATOM 673 N N . LEU A 1 86 ? -11.263 1.596 16.028 1.00 89.31 86 LEU A N 1
ATOM 674 C CA . LEU A 1 86 ? -10.496 1.670 17.273 1.00 89.31 86 LEU A CA 1
ATOM 675 C C . LEU A 1 86 ? -11.136 2.624 18.286 1.00 89.31 86 LEU A C 1
ATOM 677 O O . LEU A 1 86 ? -11.639 3.690 17.911 1.00 89.31 86 LEU A O 1
ATOM 681 N N . THR A 1 87 ? -11.025 2.288 19.574 1.00 91.44 87 THR A N 1
ATOM 682 C CA . THR A 1 87 ? -11.348 3.213 20.672 1.00 91.44 87 THR A CA 1
ATOM 683 C C . THR A 1 87 ? -10.314 4.350 20.763 1.00 91.44 87 THR A C 1
ATOM 685 O O . THR A 1 87 ? -9.211 4.229 20.214 1.00 91.44 87 THR A O 1
ATOM 688 N N . PRO A 1 88 ? -10.615 5.472 21.447 1.00 90.44 88 PRO A N 1
ATOM 689 C CA . PRO A 1 88 ? -9.651 6.560 21.646 1.00 90.44 88 PRO A CA 1
ATOM 690 C C . PRO A 1 88 ? -8.309 6.105 22.253 1.00 90.44 88 PRO A C 1
ATOM 692 O O . PRO A 1 88 ? -7.239 6.561 21.835 1.00 90.44 88 PRO A O 1
ATOM 695 N N . GLU A 1 89 ? -8.350 5.156 23.186 1.00 87.12 89 GLU A N 1
ATOM 696 C CA . GLU A 1 89 ? -7.175 4.583 23.849 1.00 87.12 89 GLU A CA 1
ATOM 697 C C . GLU A 1 89 ? -6.340 3.767 22.854 1.00 87.12 89 GLU A C 1
ATOM 699 O O . GLU A 1 89 ? -5.130 3.977 22.727 1.00 87.12 89 GLU A O 1
ATOM 704 N N . GLN A 1 90 ? -6.995 2.907 22.067 1.00 87.44 90 GLN A N 1
ATOM 705 C CA . GLN A 1 90 ? -6.353 2.114 21.016 1.00 87.44 90 GLN A CA 1
ATOM 706 C C . GLN A 1 90 ? -5.742 3.001 19.919 1.00 87.44 90 GLN A C 1
ATOM 708 O O . GLN A 1 90 ? -4.657 2.708 19.420 1.00 87.44 90 GLN A O 1
ATOM 713 N N . ARG A 1 91 ? -6.376 4.126 19.560 1.00 85.12 91 ARG A N 1
ATOM 714 C CA . ARG A 1 91 ? -5.811 5.097 18.599 1.00 85.12 91 ARG A CA 1
ATOM 715 C C . ARG A 1 91 ? -4.535 5.743 19.123 1.00 85.12 91 ARG A C 1
ATOM 717 O O . ARG A 1 91 ? -3.561 5.870 18.384 1.00 85.12 91 ARG A O 1
ATOM 724 N N . THR A 1 92 ? -4.523 6.110 20.402 1.00 84.69 92 THR A N 1
ATOM 725 C CA . THR A 1 92 ? -3.337 6.674 21.061 1.00 84.69 92 THR A CA 1
ATOM 726 C C . THR A 1 92 ? -2.188 5.664 21.064 1.00 84.69 92 THR A C 1
ATOM 728 O O . THR A 1 92 ? -1.041 6.017 20.783 1.00 84.69 92 THR 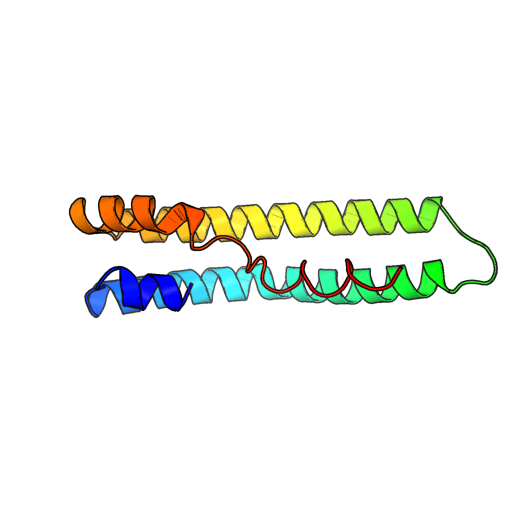A O 1
ATOM 731 N N . LEU A 1 93 ? -2.490 4.388 21.318 1.00 81.31 93 LEU A N 1
ATOM 732 C CA . LEU A 1 93 ? -1.512 3.308 21.234 1.00 81.31 93 LEU A CA 1
ATOM 733 C C . LEU A 1 93 ? -1.009 3.106 19.794 1.00 81.31 93 LEU A C 1
ATOM 735 O O . LEU A 1 93 ? 0.198 3.035 19.568 1.00 81.31 93 LEU A O 1
ATOM 739 N N . ALA A 1 94 ? -1.905 3.121 18.805 1.00 80.69 94 ALA A N 1
ATOM 740 C CA . ALA A 1 94 ? -1.553 3.005 17.390 1.00 80.69 94 ALA A CA 1
ATOM 741 C C . ALA A 1 94 ? -0.614 4.126 16.913 1.00 80.69 94 ALA A C 1
ATOM 743 O O . ALA A 1 94 ? 0.321 3.860 16.158 1.00 80.69 94 ALA A O 1
ATOM 744 N N . GLN A 1 95 ? -0.812 5.364 17.376 1.00 76.38 95 GLN A N 1
ATOM 745 C CA . GLN A 1 95 ? 0.066 6.495 17.051 1.00 76.38 95 GLN A CA 1
ATOM 746 C C . GLN A 1 95 ? 1.482 6.307 17.607 1.00 76.38 95 GLN A C 1
ATOM 748 O O . GLN A 1 95 ? 2.455 6.554 16.895 1.00 76.38 95 GLN A O 1
ATOM 753 N N . LYS A 1 96 ? 1.611 5.795 18.839 1.00 73.56 96 LYS A N 1
ATOM 754 C CA . LYS A 1 96 ? 2.914 5.479 19.454 1.00 73.56 96 LYS A CA 1
ATOM 755 C C . LYS A 1 96 ? 3.657 4.364 18.710 1.00 73.56 96 LYS A C 1
ATOM 757 O O . LYS A 1 96 ? 4.883 4.364 18.668 1.00 73.56 96 LYS A O 1
ATOM 762 N N . LEU A 1 97 ? 2.919 3.446 18.085 1.00 69.00 97 LEU A N 1
ATOM 763 C CA . LEU A 1 97 ? 3.463 2.343 17.285 1.00 69.00 97 LEU A CA 1
ATOM 764 C C . LEU A 1 97 ? 3.745 2.723 15.825 1.00 69.00 97 LEU A C 1
ATOM 766 O O . LEU A 1 97 ? 4.468 2.002 15.136 1.00 69.00 97 LEU A O 1
ATOM 770 N N . GLY A 1 98 ? 3.198 3.843 15.344 1.00 62.19 98 GLY A N 1
ATOM 771 C CA . GLY A 1 98 ? 3.308 4.320 13.962 1.00 62.19 98 GLY A CA 1
ATOM 772 C C . GLY A 1 98 ? 4.731 4.319 13.376 1.00 62.19 98 GLY A C 1
ATOM 773 O O . GLY A 1 98 ? 4.904 3.778 12.281 1.00 62.19 98 GLY A O 1
ATOM 774 N N . PRO A 1 99 ? 5.763 4.832 14.080 1.00 54.28 99 PRO A N 1
ATOM 775 C CA . PRO A 1 99 ? 7.142 4.790 13.589 1.00 54.28 99 PRO A CA 1
ATOM 776 C C . PRO A 1 99 ? 7.774 3.384 13.629 1.00 54.28 99 PRO A C 1
ATOM 778 O O . PRO A 1 99 ? 8.679 3.100 12.851 1.00 54.28 99 PRO A O 1
ATOM 781 N N . MET A 1 100 ? 7.283 2.476 14.481 1.00 46.06 100 MET A N 1
ATOM 782 C CA . MET A 1 100 ? 7.793 1.098 14.627 1.00 46.06 100 MET A CA 1
ATOM 783 C C . MET A 1 100 ? 7.192 0.103 13.616 1.00 46.06 100 MET A C 1
ATOM 785 O O . MET A 1 100 ? 7.703 -1.004 13.443 1.00 46.06 100 MET A O 1
ATOM 789 N N . MET A 1 101 ? 6.102 0.487 12.945 1.00 49.69 101 MET A N 1
ATOM 790 C CA . MET A 1 101 ? 5.323 -0.355 12.025 1.00 49.69 101 MET A CA 1
ATOM 791 C C . MET A 1 101 ? 5.504 0.025 10.541 1.00 49.69 101 MET A C 1
ATOM 793 O O . MET A 1 101 ? 4.761 -0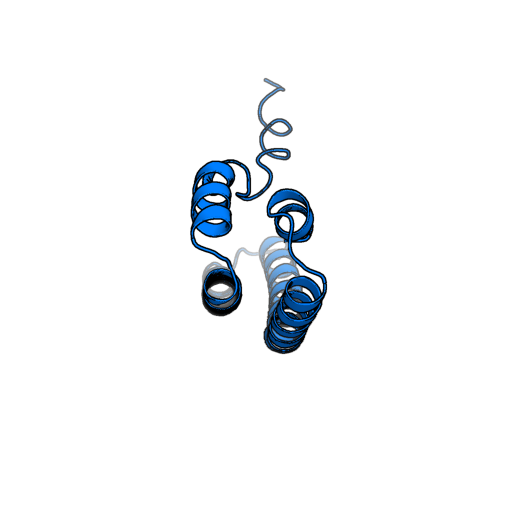.462 9.681 1.00 49.69 101 MET A O 1
ATOM 797 N N . GLY A 1 102 ? 6.477 0.893 10.231 1.00 49.88 102 GLY A N 1
ATOM 798 C CA . GLY A 1 102 ? 6.939 1.166 8.865 1.00 49.88 102 GLY A CA 1
ATOM 799 C C . GLY A 1 102 ? 7.572 -0.071 8.206 1.00 49.88 102 GLY A C 1
ATOM 800 O O . GLY A 1 102 ? 7.769 -1.091 8.875 1.00 49.88 102 GLY A O 1
ATOM 801 N N . PRO A 1 103 ? 7.871 -0.036 6.890 1.00 47.00 103 PRO A N 1
ATOM 802 C CA . PRO A 1 103 ? 8.533 -1.149 6.215 1.00 47.00 103 PRO A CA 1
ATOM 803 C C . PRO A 1 103 ? 9.767 -1.554 7.020 1.00 47.00 103 PRO A C 1
ATOM 805 O O . PRO A 1 103 ? 10.559 -0.689 7.384 1.00 47.00 103 PRO A O 1
ATOM 808 N N . ARG A 1 104 ? 9.900 -2.852 7.326 1.00 50.38 104 ARG A N 1
ATOM 809 C CA . ARG A 1 104 ? 11.082 -3.420 7.983 1.00 50.38 104 ARG A CA 1
ATOM 810 C C . ARG A 1 104 ? 12.336 -2.836 7.320 1.00 50.38 104 ARG A C 1
ATOM 812 O O . ARG A 1 104 ? 12.719 -3.282 6.242 1.00 50.38 104 ARG A O 1
ATOM 819 N N . HIS A 1 105 ? 13.013 -1.916 8.003 1.00 48.53 105 HIS A N 1
ATOM 820 C CA . HIS A 1 105 ? 14.382 -1.486 7.700 1.00 48.53 105 HIS A CA 1
ATOM 821 C C . HIS A 1 105 ? 15.406 -2.623 7.925 1.00 48.53 105 HIS A C 1
ATOM 823 O O . HIS A 1 105 ? 16.604 -2.397 7.994 1.00 48.53 105 HIS A O 1
ATOM 829 N N . GLU A 1 106 ? 14.956 -3.876 7.985 1.00 45.00 106 GLU A N 1
ATOM 830 C CA . GLU A 1 106 ? 15.753 -5.081 8.218 1.00 45.00 106 GLU A CA 1
ATOM 831 C C . GLU A 1 106 ? 16.359 -5.661 6.924 1.00 45.00 106 GLU A C 1
ATOM 833 O O . GLU A 1 106 ? 16.803 -6.804 6.882 1.00 45.00 106 GLU A O 1
ATOM 838 N N . ARG A 1 107 ? 16.385 -4.878 5.836 1.00 47.28 107 ARG A N 1
ATOM 839 C CA . ARG A 1 107 ? 17.114 -5.209 4.597 1.00 47.28 107 ARG A CA 1
ATOM 840 C C . ARG A 1 107 ? 18.090 -4.128 4.126 1.00 47.28 107 ARG A C 1
ATOM 842 O O . ARG A 1 107 ? 18.658 -4.284 3.053 1.00 47.28 107 ARG A O 1
ATOM 849 N N . MET A 1 108 ? 18.323 -3.071 4.911 1.00 47.25 108 MET A N 1
ATOM 850 C CA . MET A 1 108 ? 19.297 -2.030 4.543 1.00 47.25 108 MET A CA 1
ATOM 851 C 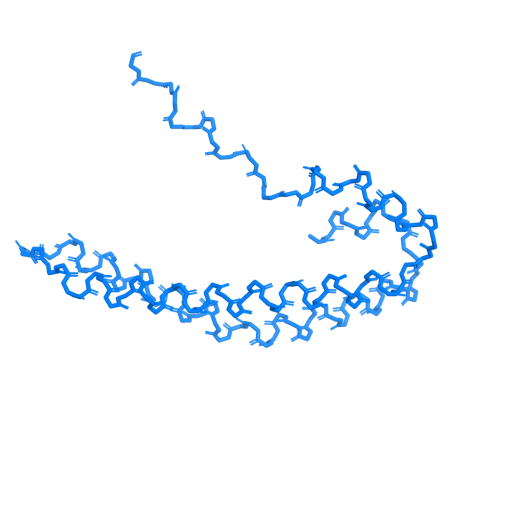C . MET A 1 108 ? 20.722 -2.317 5.052 1.00 47.25 108 MET A C 1
ATOM 853 O O . MET A 1 108 ? 21.662 -1.700 4.576 1.00 47.25 108 MET A O 1
ATOM 857 N N . GLN A 1 109 ? 20.912 -3.268 5.976 1.00 49.94 109 GLN A N 1
ATOM 858 C CA . GLN A 1 109 ? 22.239 -3.600 6.530 1.00 49.94 109 GLN A CA 1
ATOM 859 C C . GLN A 1 109 ? 23.037 -4.628 5.707 1.00 49.94 109 GLN A C 1
ATOM 861 O O . GLN A 1 109 ? 24.160 -4.945 6.070 1.00 49.94 109 GLN A O 1
ATOM 866 N N . ARG A 1 110 ? 22.496 -5.160 4.599 1.00 49.09 110 ARG A N 1
ATOM 867 C CA . ARG A 1 110 ? 23.176 -6.201 3.795 1.00 49.09 110 ARG A CA 1
ATOM 868 C C . ARG A 1 110 ? 23.907 -5.702 2.544 1.00 49.09 110 ARG A C 1
ATOM 870 O O . ARG A 1 110 ? 24.441 -6.526 1.819 1.00 49.09 110 ARG A O 1
ATOM 877 N N . PHE A 1 111 ? 23.915 -4.394 2.285 1.00 51.97 111 PHE A N 1
ATOM 878 C CA . PHE A 1 111 ? 24.550 -3.782 1.104 1.00 51.97 111 PHE A CA 1
ATOM 879 C C . PHE A 1 111 ? 25.518 -2.638 1.461 1.00 51.97 111 PHE A C 1
ATOM 881 O O . PHE A 1 111 ? 25.788 -1.785 0.626 1.00 51.97 111 PHE A O 1
ATOM 888 N N . GLY A 1 112 ? 26.004 -2.576 2.705 1.00 50.69 112 GLY A N 1
ATOM 889 C CA . GLY A 1 112 ? 26.845 -1.470 3.188 1.00 50.69 112 GLY A CA 1
ATOM 890 C C . GLY A 1 112 ? 28.049 -1.913 4.013 1.00 50.69 112 GLY A C 1
ATOM 891 O O . GLY A 1 112 ? 28.437 -1.204 4.933 1.00 50.69 112 GLY A O 1
ATOM 892 N N . GLY A 1 113 ? 28.590 -3.098 3.742 1.00 49.09 113 GLY A N 1
ATOM 893 C CA . GLY A 1 113 ? 29.785 -3.595 4.412 1.00 49.09 113 GLY A CA 1
ATOM 894 C C . GLY A 1 113 ? 30.463 -4.617 3.527 1.00 49.09 113 GLY A C 1
ATOM 895 O O . GLY A 1 113 ? 30.181 -5.792 3.687 1.00 49.09 113 GLY A O 1
ATOM 896 N N . ASP A 1 114 ? 31.222 -4.122 2.554 1.00 51.12 114 ASP A N 1
ATOM 897 C CA . ASP A 1 114 ? 32.366 -4.774 1.909 1.00 51.12 114 ASP A CA 1
ATOM 898 C C . ASP A 1 114 ? 32.992 -3.737 0.956 1.00 51.12 114 ASP A C 1
ATOM 900 O O . ASP A 1 114 ? 32.771 -3.789 -0.250 1.00 51.12 114 ASP A O 1
ATOM 904 N N . GLU A 1 115 ? 33.703 -2.757 1.526 1.00 40.97 115 GLU A N 1
ATOM 905 C CA . GLU A 1 115 ? 34.871 -2.077 0.932 1.00 40.97 115 GLU A CA 1
ATOM 906 C C . GLU A 1 115 ? 35.851 -1.711 2.055 1.00 40.97 115 GLU A C 1
ATOM 908 O O . GLU A 1 115 ? 35.388 -1.167 3.089 1.00 40.97 115 GLU A O 1
#